Protein AF-A0A4Q2XBU5-F1 (afdb_monomer)

M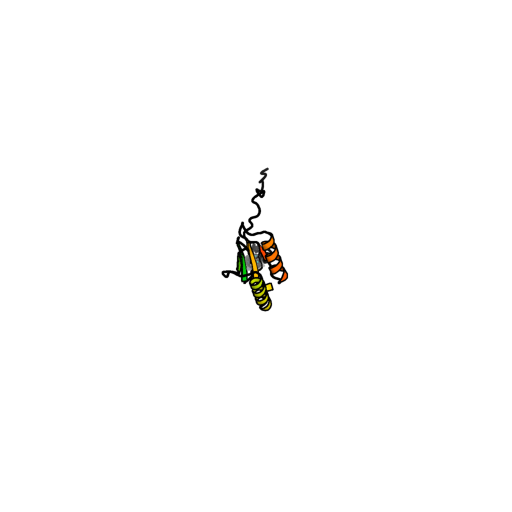ean predicted aligned error: 17.07 Å

Nearest PDB structures (foldseek):
  8p9r-assembly1_A  TM=8.479E-01  e=1.235E-03  Escherichia coli
  5udr-assembly1_A  TM=7.539E-01  e=2.065E+00  Lactiplantibacillus plantarum
  6utq-assembly1_A  TM=7.259E-01  e=2.065E+00  Lactiplantibacillus plantarum
  5unm-assembly1_E  TM=7.158E-01  e=2.065E+00  Lactiplantibacillus plantarum
  5unm-assembly1_F  TM=6.837E-01  e=2.355E+00  Lactiplantibacillus plantarum

Radius of gyration: 40.13 Å; Cα contacts (8 Å, |Δi|>4): 130; chains: 1; bounding box: 89×47×111 Å

Structure (mmCIF, N/CA/C/O backbone):
data_AF-A0A4Q2XBU5-F1
#
_entry.id   AF-A0A4Q2XBU5-F1
#
loop_
_atom_site.group_PDB
_atom_site.id
_atom_site.type_symbol
_atom_site.label_atom_id
_atom_site.label_alt_id
_atom_site.label_comp_id
_atom_site.label_asym_id
_atom_site.label_entity_id
_atom_site.label_seq_id
_atom_site.pdbx_PDB_ins_code
_atom_site.Cartn_x
_atom_site.Cartn_y
_atom_site.Cartn_z
_atom_site.occupancy
_atom_site.B_iso_or_equiv
_atom_site.auth_seq_id
_atom_site.auth_comp_id
_atom_site.auth_asym_id
_atom_site.auth_atom_id
_atom_site.pdbx_PDB_model_num
ATOM 1 N N . MET A 1 1 ? 68.012 8.524 -85.437 1.00 44.22 1 MET A N 1
ATOM 2 C CA . MET A 1 1 ? 67.343 7.270 -85.019 1.00 44.22 1 MET A CA 1
ATOM 3 C C . MET A 1 1 ? 66.000 7.627 -84.402 1.00 44.22 1 MET A C 1
ATOM 5 O O . MET A 1 1 ? 65.968 8.507 -83.553 1.00 44.22 1 MET A O 1
ATOM 9 N N . LYS A 1 2 ? 64.902 7.027 -84.877 1.00 51.28 2 LYS A N 1
ATOM 10 C CA . LYS A 1 2 ? 63.532 7.315 -84.423 1.00 51.28 2 LYS A CA 1
ATOM 11 C C . LYS A 1 2 ? 63.132 6.255 -83.398 1.00 51.28 2 LYS A C 1
ATOM 13 O O . LYS A 1 2 ? 63.115 5.077 -83.743 1.00 51.28 2 LYS A O 1
ATOM 18 N N . LEU A 1 3 ? 62.850 6.660 -82.159 1.00 75.88 3 LEU A N 1
ATOM 19 C CA . LEU A 1 3 ? 62.278 5.749 -81.170 1.00 75.88 3 LEU A CA 1
ATOM 20 C C . LEU A 1 3 ? 60.825 5.459 -81.551 1.00 75.88 3 LEU A C 1
ATOM 22 O O . LEU A 1 3 ? 60.044 6.377 -81.796 1.00 75.88 3 LEU A O 1
ATOM 26 N N . VAL A 1 4 ? 60.491 4.175 -81.628 1.00 74.62 4 VAL A N 1
ATOM 27 C CA . VAL A 1 4 ? 59.132 3.681 -81.848 1.00 74.62 4 VAL A CA 1
ATOM 28 C C . VAL A 1 4 ? 58.700 2.902 -80.620 1.00 74.62 4 VAL A C 1
ATOM 30 O O . VAL A 1 4 ? 59.409 2.024 -80.134 1.00 74.62 4 VAL A O 1
ATOM 33 N N . MET A 1 5 ? 57.542 3.290 -80.107 1.00 72.50 5 MET A N 1
ATOM 34 C CA . MET A 1 5 ? 56.931 2.742 -78.911 1.00 72.50 5 MET A CA 1
ATOM 35 C C . MET A 1 5 ? 56.294 1.387 -79.243 1.00 72.50 5 MET A C 1
ATOM 37 O O . MET A 1 5 ? 55.480 1.293 -80.157 1.00 72.50 5 MET A O 1
ATOM 41 N N . THR A 1 6 ? 56.703 0.330 -78.538 1.00 72.50 6 THR A N 1
ATOM 42 C CA . THR A 1 6 ? 56.310 -1.068 -78.813 1.00 72.50 6 THR A CA 1
ATOM 43 C C . THR A 1 6 ? 55.206 -1.594 -77.894 1.00 72.50 6 THR A C 1
ATOM 45 O O . THR A 1 6 ? 54.759 -2.727 -78.065 1.00 72.50 6 THR A O 1
ATOM 48 N N . LEU A 1 7 ? 54.753 -0.796 -76.922 1.00 71.94 7 LEU A N 1
ATOM 49 C CA . LEU A 1 7 ? 53.710 -1.198 -75.984 1.00 71.94 7 LEU A CA 1
ATOM 50 C C . LEU A 1 7 ? 52.328 -0.830 -76.553 1.00 71.94 7 LEU A C 1
ATOM 52 O O . LEU A 1 7 ? 52.117 0.336 -76.889 1.00 71.94 7 LEU A O 1
ATOM 56 N N . PRO A 1 8 ? 51.380 -1.779 -76.669 1.00 67.50 8 PRO A N 1
ATOM 57 C CA . PRO A 1 8 ? 50.027 -1.467 -77.103 1.00 67.50 8 PRO A CA 1
ATOM 58 C C . PRO A 1 8 ? 49.330 -0.683 -75.990 1.00 67.50 8 PRO A C 1
ATOM 60 O O . PRO A 1 8 ? 48.840 -1.261 -75.018 1.00 67.50 8 PRO A O 1
ATOM 63 N N . GLU A 1 9 ? 49.309 0.642 -76.104 1.00 66.50 9 GLU A N 1
ATOM 64 C CA . GLU A 1 9 ? 48.586 1.486 -75.164 1.00 66.50 9 GLU A CA 1
ATOM 65 C C . GLU A 1 9 ? 47.094 1.148 -75.233 1.00 66.50 9 GLU A C 1
ATOM 67 O O . GLU A 1 9 ? 46.401 1.427 -76.212 1.00 66.50 9 GLU A O 1
ATOM 72 N N . ARG A 1 10 ? 46.582 0.529 -74.170 1.00 67.56 10 ARG A N 1
ATOM 73 C CA . ARG A 1 10 ? 45.147 0.458 -73.890 1.00 67.56 10 ARG A CA 1
ATOM 74 C C . ARG A 1 10 ? 44.850 1.456 -72.769 1.00 67.56 10 ARG A C 1
ATOM 76 O O . ARG A 1 10 ? 44.655 1.028 -71.630 1.00 67.56 10 ARG A O 1
ATOM 83 N N . PRO A 1 11 ? 44.822 2.776 -73.053 1.00 67.69 11 PRO A N 1
ATOM 84 C CA . PRO A 1 11 ? 44.652 3.816 -72.032 1.00 67.69 11 PRO A CA 1
ATOM 85 C C . PRO A 1 11 ? 43.343 3.656 -71.248 1.00 67.69 11 PRO A C 1
ATOM 87 O O . PRO A 1 11 ? 43.247 4.090 -70.105 1.00 67.69 11 PRO A O 1
ATOM 90 N N . GLY A 1 12 ? 42.357 2.946 -71.809 1.00 67.81 12 GLY A N 1
ATOM 91 C CA . GLY A 1 12 ? 41.122 2.594 -71.113 1.00 67.81 12 GLY A CA 1
ATOM 92 C C . GLY A 1 12 ? 41.346 1.868 -69.782 1.00 67.81 12 GLY A C 1
ATOM 93 O O . GLY A 1 12 ? 40.624 2.142 -68.831 1.00 67.81 12 GLY A O 1
ATOM 94 N N . PHE A 1 13 ? 42.371 1.014 -69.658 1.00 70.44 13 PHE A N 1
ATOM 95 C CA . PHE A 1 13 ? 42.622 0.284 -68.406 1.00 70.44 13 PHE A CA 1
ATOM 96 C C . PHE A 1 13 ? 43.151 1.195 -67.286 1.00 70.44 13 PHE A C 1
ATOM 98 O O . PHE A 1 13 ? 42.861 0.961 -66.115 1.00 70.44 13 PHE A O 1
ATOM 105 N N . LEU A 1 14 ? 43.850 2.281 -67.638 1.00 79.06 14 LEU A N 1
ATOM 106 C CA . LEU A 1 14 ? 44.329 3.276 -66.671 1.00 79.06 14 LEU A CA 1
ATOM 107 C C . LEU A 1 14 ? 43.173 4.050 -66.026 1.00 79.06 14 LEU A C 1
ATOM 109 O O . LEU A 1 14 ? 43.283 4.464 -64.876 1.00 79.06 14 LEU A O 1
ATOM 113 N N . HIS A 1 15 ? 42.050 4.200 -66.734 1.00 81.25 15 HIS A N 1
ATOM 114 C CA . HIS A 1 15 ? 40.850 4.860 -66.217 1.00 81.25 15 HIS A CA 1
ATOM 115 C C . HIS A 1 15 ? 39.917 3.920 -65.441 1.00 81.25 15 HIS A C 1
ATOM 117 O O . HIS A 1 15 ? 39.126 4.388 -64.627 1.00 81.25 15 HIS A O 1
ATOM 123 N N . VAL A 1 16 ? 40.027 2.600 -65.626 1.00 86.44 16 VAL A N 1
ATOM 124 C CA . VAL A 1 16 ? 39.226 1.615 -64.874 1.00 86.44 16 VAL A CA 1
ATOM 125 C C . VAL A 1 16 ? 39.634 1.571 -63.402 1.00 86.44 16 VAL A C 1
ATOM 127 O O . VAL A 1 16 ? 38.773 1.485 -62.530 1.00 86.44 16 VAL A O 1
ATOM 130 N N . VAL A 1 17 ? 40.932 1.682 -63.112 1.00 87.75 17 VAL A N 1
ATOM 131 C CA . VAL A 1 17 ? 41.470 1.642 -61.742 1.00 87.75 17 VAL A CA 1
ATOM 132 C C . VAL A 1 17 ? 40.878 2.736 -60.832 1.00 87.75 17 VAL A C 1
ATOM 134 O O . VAL A 1 17 ? 40.344 2.387 -59.778 1.00 87.75 17 VAL A O 1
ATOM 137 N N . PRO A 1 18 ? 40.900 4.037 -61.191 1.00 90.06 18 PRO A N 1
ATOM 138 C CA . PRO A 1 18 ? 40.317 5.077 -60.345 1.00 90.06 18 PRO A CA 1
ATOM 139 C C . PRO A 1 18 ? 38.793 4.960 -60.227 1.00 90.06 18 PRO A C 1
ATOM 141 O O . PRO A 1 18 ? 38.253 5.218 -59.155 1.00 90.06 18 PRO A O 1
ATOM 144 N N . VAL A 1 19 ? 38.096 4.519 -61.281 1.00 92.44 19 VAL A N 1
ATOM 145 C CA . VAL A 1 19 ? 36.645 4.275 -61.224 1.00 92.44 19 VAL A CA 1
ATOM 146 C C . VAL A 1 19 ? 36.331 3.169 -60.218 1.00 92.44 19 VAL A C 1
ATOM 148 O O . VAL A 1 19 ? 35.500 3.358 -59.332 1.00 92.44 19 VAL A O 1
ATOM 151 N N . LEU A 1 20 ? 37.041 2.043 -60.293 1.00 94.06 20 LEU A N 1
ATOM 152 C CA . LEU A 1 20 ? 36.884 0.931 -59.358 1.00 94.06 20 LEU A CA 1
ATOM 153 C C . LEU A 1 20 ? 37.202 1.349 -57.916 1.00 94.06 20 LEU A C 1
ATOM 155 O O . LEU A 1 20 ? 36.499 0.940 -56.995 1.00 94.06 20 LEU A O 1
ATOM 159 N N . ASN A 1 21 ? 38.197 2.216 -57.720 1.00 93.88 21 ASN A N 1
ATOM 160 C CA . ASN A 1 21 ? 38.523 2.767 -56.408 1.00 93.88 21 ASN A CA 1
ATOM 161 C C . ASN A 1 21 ? 37.371 3.601 -55.819 1.00 93.88 21 ASN A C 1
ATOM 163 O O . ASN A 1 21 ? 37.036 3.435 -54.649 1.00 93.88 21 ASN A O 1
ATOM 167 N N . ILE A 1 22 ? 36.717 4.450 -56.621 1.00 96.31 22 ILE A N 1
ATOM 168 C CA . ILE A 1 22 ? 35.549 5.233 -56.178 1.00 96.31 22 ILE A CA 1
ATOM 169 C C . ILE A 1 22 ? 34.405 4.304 -55.755 1.00 96.31 22 ILE A C 1
ATOM 171 O O . ILE A 1 22 ? 33.810 4.507 -54.697 1.00 96.31 22 ILE A O 1
ATOM 175 N N . PHE A 1 23 ? 34.127 3.256 -56.537 1.00 96.50 23 PHE A N 1
ATOM 176 C CA . PHE A 1 23 ? 33.109 2.264 -56.1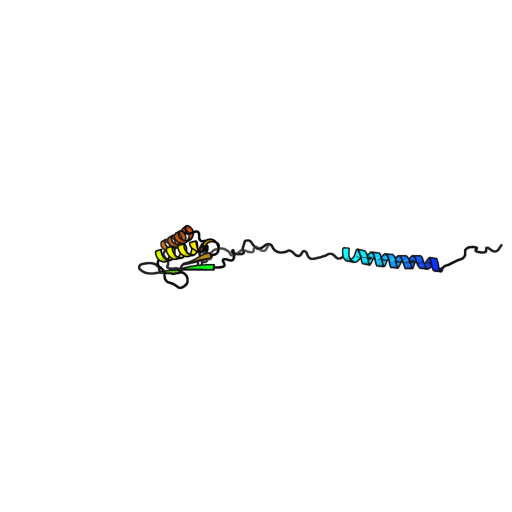79 1.00 96.50 23 PHE A CA 1
ATOM 177 C C . PHE A 1 23 ? 33.454 1.514 -54.886 1.00 96.50 23 PHE A C 1
ATOM 179 O O . PHE A 1 23 ? 32.579 1.327 -54.041 1.00 96.50 23 PHE A O 1
ATOM 186 N N . ALA A 1 24 ? 34.718 1.126 -54.701 1.00 95.75 24 ALA A N 1
ATOM 187 C CA . ALA A 1 24 ? 35.180 0.466 -53.482 1.00 95.75 24 ALA A CA 1
ATOM 188 C C . ALA A 1 24 ? 35.036 1.371 -52.246 1.00 95.75 24 ALA A C 1
ATOM 190 O O . ALA A 1 24 ? 34.534 0.926 -51.215 1.00 95.75 24 ALA A O 1
ATOM 191 N N . LEU A 1 25 ? 35.406 2.651 -52.365 1.00 95.62 25 LEU A N 1
ATOM 192 C CA . LEU A 1 25 ? 35.220 3.660 -51.318 1.00 95.62 25 LEU A CA 1
ATOM 193 C C . LEU A 1 25 ? 33.740 3.840 -50.976 1.00 95.62 25 LEU A C 1
ATOM 195 O O . LEU A 1 25 ? 33.375 3.795 -49.805 1.00 95.62 25 LEU A O 1
ATOM 199 N N . MET A 1 26 ? 32.879 3.992 -51.983 1.00 95.75 26 MET A N 1
ATOM 200 C CA . MET A 1 26 ? 31.439 4.148 -51.774 1.00 95.75 26 MET A CA 1
ATOM 201 C C . MET A 1 26 ? 30.846 2.950 -51.023 1.00 95.75 26 MET A C 1
ATOM 203 O O . MET A 1 26 ? 30.097 3.134 -50.065 1.00 95.75 26 MET A O 1
ATOM 207 N N . GLN A 1 27 ? 31.236 1.730 -51.404 1.00 94.81 27 GLN A N 1
ATOM 208 C CA . GLN A 1 27 ? 30.786 0.514 -50.732 1.00 94.81 27 GLN A CA 1
ATOM 209 C C . GLN A 1 27 ? 31.298 0.436 -49.289 1.00 94.81 27 GLN A C 1
ATOM 211 O O . GLN A 1 27 ? 30.542 0.088 -48.384 1.00 94.81 27 GLN A O 1
ATOM 216 N N . LEU A 1 28 ? 32.561 0.804 -49.055 1.00 93.88 28 LEU A N 1
ATOM 217 C CA . LEU A 1 28 ? 33.140 0.857 -47.715 1.00 93.88 28 LEU A CA 1
ATOM 218 C C . LEU A 1 28 ? 32.359 1.819 -46.811 1.00 93.88 28 LEU A C 1
ATOM 220 O O . LEU A 1 28 ? 32.000 1.447 -45.697 1.00 93.88 28 LEU A O 1
ATOM 224 N N . PHE A 1 29 ? 32.047 3.023 -47.298 1.00 90.94 29 PHE A N 1
ATOM 225 C CA . PHE A 1 29 ? 31.258 3.997 -46.543 1.00 90.94 29 PHE A CA 1
ATOM 226 C C . PHE A 1 29 ? 29.823 3.532 -46.296 1.00 90.94 29 PHE A C 1
ATOM 228 O O . PHE A 1 29 ? 29.290 3.789 -45.221 1.00 90.94 29 PHE A O 1
ATOM 235 N N . PHE A 1 30 ? 29.201 2.823 -47.238 1.00 90.19 30 PHE A N 1
ATOM 236 C CA . PHE A 1 30 ? 27.856 2.285 -47.038 1.00 90.19 30 PHE A CA 1
ATOM 237 C C . PHE A 1 30 ? 27.825 1.174 -45.977 1.00 90.19 30 PHE A C 1
ATOM 239 O O . PHE A 1 30 ? 26.884 1.092 -45.193 1.00 90.19 30 PHE A O 1
ATOM 246 N N . LEU A 1 31 ? 28.876 0.351 -45.916 1.00 91.81 31 LEU A N 1
ATOM 247 C CA . LEU A 1 31 ? 29.010 -0.723 -44.931 1.00 91.81 31 LEU A CA 1
ATOM 248 C C . LEU A 1 31 ? 29.376 -0.205 -43.532 1.00 91.81 31 LEU A C 1
ATOM 250 O O . LEU A 1 31 ? 28.820 -0.676 -42.543 1.00 91.81 31 LEU A O 1
ATOM 254 N N . LEU A 1 32 ? 30.295 0.761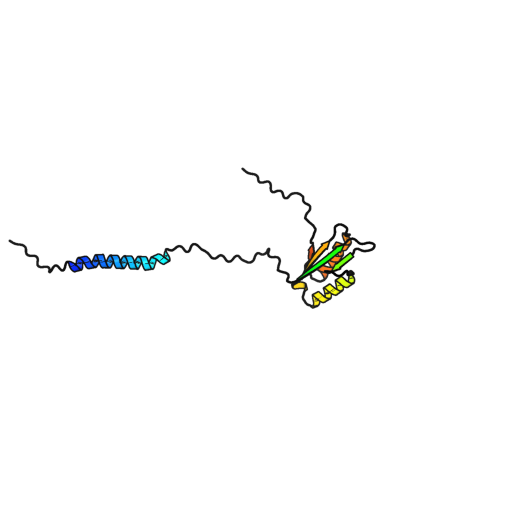 -43.431 1.00 88.44 32 LEU A N 1
ATOM 255 C CA . LEU A 1 32 ? 30.751 1.309 -42.144 1.00 88.44 32 LEU A CA 1
ATOM 256 C C . LEU A 1 32 ? 29.871 2.444 -41.614 1.00 88.44 32 LEU A C 1
ATOM 258 O O . LEU A 1 32 ? 29.811 2.644 -40.403 1.00 88.44 32 LEU A O 1
ATOM 262 N N . GLY A 1 33 ? 29.185 3.177 -42.491 1.00 83.31 33 GLY A N 1
ATOM 263 C CA . GLY A 1 33 ? 28.368 4.339 -42.139 1.00 83.31 33 GLY A CA 1
ATOM 264 C C . GLY A 1 33 ? 27.361 4.055 -41.021 1.00 83.31 33 GLY A C 1
ATOM 265 O O . GLY A 1 33 ? 27.403 4.751 -40.008 1.00 83.31 33 GLY A O 1
ATOM 266 N N . PRO A 1 34 ? 26.523 3.005 -41.128 1.00 81.75 34 PRO A N 1
ATOM 267 C CA . PRO A 1 34 ? 25.568 2.640 -40.082 1.00 81.75 34 PRO A CA 1
ATOM 268 C C . PRO A 1 34 ? 26.222 2.316 -38.733 1.00 81.75 34 PRO A C 1
ATOM 270 O O . PRO A 1 34 ? 25.659 2.647 -37.697 1.00 81.75 34 PRO A O 1
ATOM 273 N N . SER A 1 35 ? 27.426 1.731 -38.725 1.00 76.44 35 SER A N 1
ATOM 274 C CA . SER A 1 35 ? 28.171 1.440 -37.489 1.00 76.44 35 SER A CA 1
ATOM 275 C C . SER A 1 35 ? 28.707 2.698 -36.803 1.00 76.44 35 SER A C 1
ATOM 277 O O . SER A 1 35 ? 28.999 2.658 -35.609 1.00 76.44 35 SER A O 1
ATOM 279 N N . MET A 1 36 ? 28.884 3.793 -37.544 1.00 75.06 36 MET A N 1
ATOM 280 C CA . MET A 1 36 ? 29.317 5.083 -37.004 1.00 75.06 36 MET A CA 1
ATOM 281 C C . MET A 1 36 ? 28.138 5.980 -36.611 1.00 75.06 36 MET A C 1
ATOM 283 O O . MET A 1 36 ? 28.350 7.051 -36.040 1.00 75.06 36 MET A O 1
ATOM 287 N N . VAL A 1 37 ? 26.897 5.559 -36.884 1.00 77.25 37 VAL A N 1
ATOM 288 C CA . VAL A 1 37 ? 25.710 6.235 -36.361 1.00 77.25 37 VAL A CA 1
ATOM 289 C C . VAL A 1 37 ? 25.627 5.926 -34.874 1.00 77.25 37 VAL A C 1
ATOM 291 O O . VAL A 1 37 ? 25.224 4.847 -34.449 1.00 77.25 37 VAL A O 1
ATOM 294 N N . MET A 1 38 ? 26.046 6.900 -34.074 1.00 66.94 38 MET A N 1
ATOM 295 C CA . MET A 1 38 ? 25.949 6.850 -32.626 1.00 66.94 38 MET A CA 1
ATOM 296 C C . MET A 1 38 ? 24.475 6.660 -32.246 1.00 66.94 38 MET A C 1
ATOM 298 O O . MET A 1 38 ? 23.661 7.569 -32.420 1.00 66.94 38 MET A O 1
ATOM 302 N N . HIS A 1 39 ? 24.114 5.475 -31.748 1.00 66.81 39 HIS A N 1
ATOM 303 C CA . HIS A 1 39 ? 22.804 5.221 -31.154 1.00 66.81 39 HIS A CA 1
ATOM 304 C C . HIS A 1 39 ? 22.698 6.016 -29.844 1.00 66.81 39 HIS A C 1
ATOM 306 O O . HIS A 1 39 ? 22.929 5.500 -28.753 1.00 66.81 39 HIS A O 1
ATOM 312 N N . SER A 1 40 ? 22.411 7.314 -29.955 1.00 67.50 40 SER A N 1
ATOM 313 C CA . SER A 1 40 ? 22.157 8.187 -28.811 1.00 67.50 40 SER A CA 1
ATOM 314 C C . SER A 1 40 ? 20.757 7.899 -28.285 1.00 67.50 40 SER A C 1
ATOM 316 O O . SER A 1 40 ? 19.776 8.527 -28.676 1.00 67.50 40 SER A O 1
ATOM 318 N N . GLY A 1 41 ? 20.660 6.873 -27.449 1.00 67.81 41 GLY A N 1
ATOM 319 C CA . GLY A 1 41 ? 19.413 6.489 -26.813 1.00 67.81 41 GLY A CA 1
ATOM 320 C C . GLY A 1 41 ? 19.560 5.153 -26.117 1.00 67.81 41 GLY A C 1
ATOM 321 O O . GLY A 1 41 ? 19.336 4.108 -26.717 1.00 67.81 41 GLY A O 1
ATOM 322 N N . VAL A 1 42 ? 19.921 5.181 -24.837 1.00 70.44 42 VAL A N 1
ATOM 323 C CA . VAL A 1 42 ? 19.673 4.030 -23.970 1.00 70.44 42 VAL A CA 1
ATOM 324 C C . VAL A 1 42 ? 18.196 4.108 -23.604 1.00 70.44 42 VAL A C 1
ATOM 326 O O . VAL A 1 42 ? 17.776 5.063 -22.951 1.00 70.44 42 VAL A O 1
ATOM 329 N N . SER A 1 43 ? 17.394 3.137 -24.044 1.00 66.62 43 SER A N 1
ATOM 330 C CA . SER A 1 43 ? 16.053 2.946 -23.496 1.00 66.62 43 SER A CA 1
ATOM 331 C C . SER A 1 43 ? 16.218 2.475 -22.054 1.00 66.62 43 SER A C 1
ATOM 333 O O . SER A 1 43 ? 16.424 1.289 -21.794 1.00 66.62 43 SER A O 1
ATOM 335 N N . VAL A 1 44 ? 16.229 3.420 -21.119 1.00 64.81 44 VAL A N 1
ATOM 336 C CA . VAL A 1 44 ? 16.273 3.102 -19.696 1.00 64.81 44 VAL A CA 1
ATOM 337 C C . VAL A 1 44 ? 14.845 2.811 -19.268 1.00 64.81 44 VAL A C 1
ATOM 339 O O . VAL A 1 44 ? 14.017 3.717 -19.214 1.00 64.81 44 VAL A O 1
ATOM 342 N N . ASP A 1 45 ? 14.555 1.546 -18.991 1.00 68.12 45 ASP A N 1
ATOM 343 C CA . ASP A 1 45 ? 13.321 1.183 -18.309 1.00 68.12 45 ASP A CA 1
ATOM 344 C C . ASP A 1 45 ? 13.518 1.522 -16.829 1.00 68.12 45 ASP A C 1
ATOM 346 O O . ASP A 1 45 ? 14.428 0.996 -16.175 1.00 68.12 45 ASP A O 1
ATOM 350 N N . LEU A 1 46 ? 12.765 2.499 -16.318 1.00 71.94 46 LEU A N 1
ATOM 351 C CA . LEU A 1 46 ? 12.918 2.898 -14.925 1.00 71.94 46 LEU A CA 1
ATOM 352 C C . LEU A 1 46 ? 12.428 1.741 -14.049 1.00 71.94 46 LEU A C 1
ATOM 354 O O . LEU A 1 46 ? 11.287 1.302 -14.207 1.00 71.94 46 LEU A O 1
ATOM 358 N N . PRO A 1 47 ? 13.241 1.267 -13.090 1.00 72.06 47 PRO A N 1
ATOM 359 C CA . PRO A 1 47 ? 12.780 0.253 -12.163 1.00 72.06 47 PRO A CA 1
ATOM 360 C C . PRO A 1 47 ? 11.564 0.789 -11.391 1.00 72.06 47 PRO A C 1
ATOM 362 O O . PRO A 1 47 ? 11.520 1.982 -11.062 1.00 72.06 47 PRO A O 1
ATOM 365 N N . PRO A 1 48 ? 10.580 -0.068 -11.072 1.00 62.47 48 PRO A N 1
ATOM 366 C CA . PRO A 1 48 ? 9.419 0.346 -10.302 1.00 62.47 48 PRO A CA 1
ATOM 367 C C . PRO A 1 48 ? 9.878 0.964 -8.977 1.00 62.47 48 PRO A C 1
ATOM 369 O O . PRO A 1 48 ? 10.661 0.381 -8.222 1.00 62.47 48 PRO A O 1
ATOM 372 N N . SER A 1 49 ? 9.431 2.194 -8.726 1.00 69.19 49 SER A N 1
ATOM 373 C CA . SER A 1 49 ? 9.811 2.953 -7.536 1.00 69.19 49 SER A CA 1
ATOM 374 C C . SER A 1 49 ? 9.376 2.221 -6.267 1.00 69.19 49 SER A C 1
ATOM 376 O O . SER A 1 49 ? 8.215 1.842 -6.136 1.00 69.19 49 SER A O 1
ATOM 378 N N . ARG A 1 50 ? 10.279 2.116 -5.283 1.00 57.78 50 ARG A N 1
ATOM 379 C CA . ARG A 1 50 ? 9.970 1.616 -3.927 1.00 57.78 50 ARG A CA 1
ATOM 380 C C . ARG A 1 50 ? 9.006 2.530 -3.152 1.00 57.78 50 ARG A C 1
ATOM 382 O O . ARG A 1 50 ? 8.547 2.154 -2.082 1.00 57.78 50 ARG A O 1
ATOM 389 N N . PHE A 1 51 ? 8.731 3.726 -3.683 1.00 54.84 51 PHE A N 1
ATOM 390 C CA . PHE A 1 51 ? 7.733 4.670 -3.175 1.00 54.84 51 PHE A CA 1
ATOM 391 C C . PHE A 1 51 ? 6.395 4.589 -3.908 1.00 54.84 51 PHE A C 1
ATOM 393 O O . PHE A 1 51 ? 5.486 5.355 -3.587 1.00 54.84 51 PHE A O 1
ATOM 400 N N . GLN A 1 52 ? 6.227 3.674 -4.869 1.00 53.00 52 GLN A N 1
ATOM 401 C CA . GLN A 1 52 ? 4.868 3.242 -5.153 1.00 53.00 52 GLN A CA 1
ATOM 402 C C . GLN A 1 52 ? 4.397 2.534 -3.889 1.00 53.00 52 GLN A C 1
ATOM 404 O O . GLN A 1 52 ? 4.876 1.445 -3.582 1.00 53.00 52 GLN A O 1
ATOM 409 N N . MET A 1 53 ? 3.514 3.193 -3.124 1.00 54.00 53 MET A N 1
ATOM 410 C CA . MET A 1 53 ? 2.646 2.487 -2.189 1.00 54.00 53 MET A CA 1
ATOM 411 C C . MET A 1 53 ? 2.187 1.243 -2.930 1.00 54.00 53 MET A C 1
ATOM 413 O O . MET A 1 53 ? 1.621 1.365 -4.022 1.00 54.00 53 MET A O 1
ATOM 417 N N . GLU A 1 54 ? 2.526 0.078 -2.381 1.00 55.47 54 GLU A N 1
ATOM 418 C CA . GLU A 1 54 ? 1.992 -1.198 -2.827 1.00 55.47 54 GLU A CA 1
ATOM 419 C C . GLU A 1 54 ? 0.511 -0.948 -3.074 1.00 55.47 54 GLU A C 1
ATOM 421 O O . GLU A 1 54 ? -0.170 -0.416 -2.195 1.00 55.47 54 GLU A O 1
ATOM 426 N N . ARG A 1 55 ? 0.078 -1.079 -4.334 1.00 54.22 55 ARG A N 1
ATOM 427 C CA . ARG A 1 55 ? -1.248 -0.627 -4.746 1.00 54.22 55 ARG A CA 1
ATOM 428 C C . ARG A 1 55 ? -2.224 -1.586 -4.085 1.00 54.22 55 ARG A C 1
ATOM 430 O O . ARG A 1 55 ? -2.557 -2.616 -4.655 1.00 54.22 55 ARG A O 1
ATOM 437 N N . TYR A 1 56 ? -2.588 -1.285 -2.844 1.00 60.41 56 TYR A N 1
ATOM 438 C CA . TYR A 1 56 ? -3.586 -2.023 -2.108 1.00 60.41 56 TYR A CA 1
ATOM 439 C C . TYR A 1 56 ? -4.854 -1.909 -2.944 1.00 60.41 56 TYR A C 1
ATOM 441 O O . TYR A 1 56 ? -5.391 -0.814 -3.121 1.00 60.41 56 TYR A O 1
ATOM 449 N N . ASP A 1 57 ? -5.284 -3.034 -3.515 1.00 63.12 57 ASP A N 1
ATOM 450 C CA . ASP A 1 57 ? -6.505 -3.119 -4.325 1.00 63.12 57 ASP A CA 1
ATOM 451 C C . ASP A 1 57 ? -7.725 -2.657 -3.512 1.00 63.12 57 ASP A C 1
ATOM 453 O O . ASP A 1 57 ? -8.748 -2.264 -4.069 1.00 63.12 57 ASP A O 1
ATOM 457 N N . GLN A 1 58 ? -7.623 -2.729 -2.181 1.00 72.94 58 GLN A N 1
ATOM 458 C CA . GLN A 1 58 ? -8.704 -2.466 -1.248 1.00 72.94 58 GLN A CA 1
ATOM 459 C C . GLN A 1 58 ? -8.223 -1.548 -0.119 1.00 72.94 58 GLN A C 1
ATOM 461 O O . GLN A 1 58 ? -7.294 -1.870 0.621 1.00 72.94 58 GLN A O 1
ATOM 466 N N . SER A 1 59 ? -8.870 -0.394 0.038 1.00 83.88 59 SER A N 1
ATOM 467 C CA . SER A 1 59 ? -8.692 0.468 1.206 1.00 83.88 59 SER A CA 1
ATOM 468 C C . SER A 1 59 ? -9.865 0.279 2.163 1.00 83.88 59 SER A C 1
ATOM 470 O O . SER A 1 59 ? -11.031 0.367 1.777 1.00 83.88 59 SER A O 1
ATOM 472 N N . LEU A 1 60 ? -9.559 -0.004 3.426 1.00 89.56 60 LEU A N 1
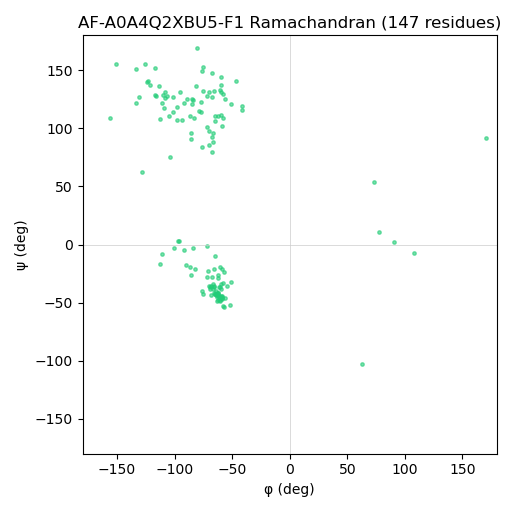ATOM 473 C CA . LEU A 1 60 ? -10.554 -0.143 4.485 1.00 89.56 60 LEU A CA 1
ATOM 474 C C . LEU A 1 60 ? -10.499 1.111 5.348 1.00 89.56 60 LEU A C 1
ATOM 476 O O . LEU A 1 60 ? -9.510 1.348 6.034 1.00 89.56 60 LEU A O 1
ATOM 480 N N . VAL A 1 61 ? -11.531 1.944 5.296 1.00 91.50 61 VAL A N 1
ATOM 481 C CA . VAL A 1 61 ? -11.544 3.205 6.045 1.00 91.50 61 VAL A CA 1
ATOM 482 C C . VAL A 1 61 ? -12.183 2.979 7.409 1.00 91.50 61 VAL A C 1
ATOM 484 O O . VAL A 1 61 ? -13.338 2.567 7.490 1.00 91.50 61 VAL A O 1
ATOM 487 N N . VAL A 1 62 ? -11.438 3.269 8.472 1.00 92.38 62 VAL A N 1
ATOM 488 C CA . VAL A 1 62 ? -11.949 3.326 9.844 1.00 92.38 62 VAL A CA 1
ATOM 489 C C . VAL A 1 62 ? -11.963 4.789 10.257 1.00 92.38 62 VAL A C 1
ATOM 491 O O . VAL A 1 62 ? -10.908 5.417 10.315 1.00 92.38 62 VAL A O 1
ATOM 494 N N . THR A 1 63 ? -13.139 5.333 10.548 1.00 91.94 63 THR A N 1
ATOM 495 C CA . THR A 1 63 ? -13.286 6.725 10.982 1.00 91.94 63 THR A CA 1
ATOM 496 C C . THR A 1 63 ? -13.646 6.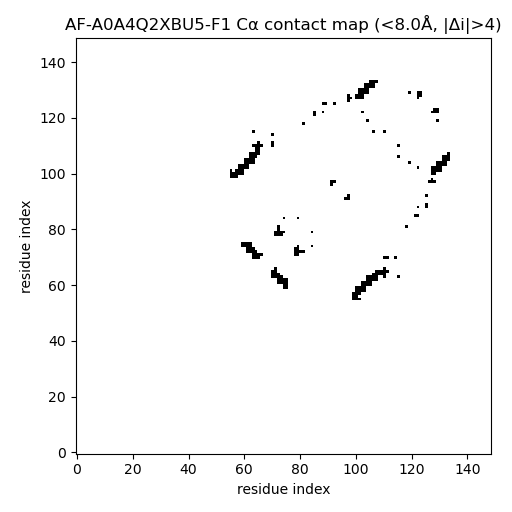773 12.459 1.00 91.94 63 THR A C 1
ATOM 498 O O . THR A 1 63 ? -14.624 6.161 12.892 1.00 91.94 63 THR A O 1
ATOM 501 N N . LEU A 1 64 ? -12.866 7.526 13.228 1.00 91.00 64 LEU A N 1
ATOM 502 C CA . LEU A 1 64 ? -13.105 7.808 14.634 1.00 91.00 64 LEU A CA 1
ATOM 503 C C . LEU A 1 64 ? -13.579 9.249 14.785 1.00 91.00 64 LEU A C 1
ATOM 505 O O . LEU A 1 64 ? -12.935 10.176 14.292 1.00 91.00 64 LEU A O 1
ATOM 509 N N . GLY A 1 65 ? -14.707 9.424 15.467 1.00 86.81 65 GLY A N 1
ATOM 510 C CA . GLY A 1 65 ? -15.275 10.731 15.764 1.00 86.81 65 GLY A CA 1
ATOM 511 C C . GLY A 1 65 ? -15.538 10.926 17.257 1.00 86.81 65 GLY A C 1
ATOM 512 O O . GLY A 1 65 ? -15.782 9.951 17.980 1.00 86.81 65 GLY A O 1
ATOM 513 N N . PRO A 1 66 ? -15.566 12.183 17.732 1.00 84.06 66 PRO A N 1
ATOM 514 C CA . PRO A 1 66 ? -15.979 12.490 19.093 1.00 84.06 66 PRO A CA 1
ATOM 515 C C . PRO A 1 66 ? -17.421 12.021 19.320 1.00 84.06 66 PRO A C 1
ATOM 517 O O . PRO A 1 66 ? -18.291 12.217 18.472 1.00 84.06 66 PRO A O 1
ATOM 520 N N . GLY A 1 67 ? -17.684 11.413 20.470 1.00 77.25 67 GLY A N 1
ATOM 521 C CA . GLY A 1 67 ? -19.004 10.959 20.900 1.00 77.25 67 GLY A CA 1
ATOM 522 C C . GLY A 1 67 ? -19.086 10.979 22.424 1.00 77.25 67 GLY A C 1
ATOM 523 O O . GLY A 1 67 ? -18.059 10.958 23.098 1.00 77.25 67 GLY A O 1
ATOM 524 N N . SER A 1 68 ? -20.300 11.093 22.959 1.00 71.19 68 SER A N 1
ATOM 525 C CA . SER A 1 68 ? -20.576 11.022 24.396 1.00 71.19 68 SER A CA 1
ATOM 526 C C . SER A 1 68 ? -21.729 10.040 24.597 1.00 71.19 68 SER A C 1
ATOM 528 O O . SER A 1 68 ? -22.751 10.209 23.923 1.00 71.19 68 SER A O 1
ATOM 530 N N . PRO A 1 69 ? -21.601 9.012 25.457 1.00 72.38 69 PRO A N 1
ATOM 531 C CA . PRO A 1 69 ? -20.506 8.751 26.407 1.00 72.38 69 PRO A CA 1
ATOM 532 C C . PRO A 1 69 ? -19.262 8.066 25.807 1.00 72.38 69 PRO A C 1
ATOM 534 O O . PRO A 1 69 ? -18.180 8.182 26.374 1.00 72.38 69 PRO A O 1
ATOM 537 N N . GLU A 1 70 ? -19.397 7.394 24.662 1.00 76.06 70 GLU A N 1
ATOM 538 C CA . GLU A 1 70 ? -18.308 6.697 23.963 1.00 76.06 70 GLU A CA 1
ATOM 539 C C . GLU A 1 70 ? -18.049 7.324 22.579 1.00 76.06 70 GLU A C 1
ATOM 541 O O . GLU A 1 70 ? -18.969 7.898 21.979 1.00 76.06 70 GLU A O 1
ATOM 546 N N . PRO A 1 71 ? -16.815 7.249 22.046 1.00 82.00 71 PRO A N 1
ATOM 547 C CA . PRO A 1 71 ? -16.507 7.772 20.722 1.00 82.00 71 PRO A CA 1
ATOM 548 C C . PRO A 1 71 ? -17.206 6.967 19.631 1.00 82.00 71 PRO A C 1
ATOM 550 O O . PRO A 1 71 ? -17.388 5.756 19.732 1.00 82.00 71 PRO A O 1
ATOM 553 N N . ARG A 1 72 ? -17.564 7.648 18.543 1.00 89.19 72 ARG A N 1
ATOM 554 C CA . ARG A 1 72 ? -18.238 7.015 17.409 1.00 89.19 72 ARG A CA 1
ATOM 555 C C . ARG A 1 72 ? -17.208 6.381 16.487 1.00 89.19 72 ARG A C 1
ATOM 557 O O . ARG A 1 72 ? -16.327 7.078 15.984 1.00 89.19 72 ARG A O 1
ATOM 564 N N . ILE A 1 73 ? -17.361 5.088 16.226 1.00 91.75 73 ILE A N 1
ATOM 565 C CA . ILE A 1 73 ? -16.521 4.328 15.300 1.00 91.75 73 ILE A CA 1
ATOM 566 C C . ILE A 1 73 ? -17.353 4.024 14.056 1.00 91.75 73 ILE A C 1
ATOM 568 O O . ILE A 1 73 ? -18.492 3.569 14.154 1.00 91.75 73 ILE A O 1
ATOM 572 N N . HIS A 1 74 ? -16.790 4.287 12.882 1.00 91.94 74 HIS A N 1
ATOM 573 C CA . HIS A 1 74 ? -17.391 3.911 11.609 1.00 91.94 74 HIS A CA 1
ATOM 574 C C . HIS A 1 74 ? -16.417 3.059 10.807 1.00 91.94 74 HIS A C 1
ATOM 576 O O . HIS A 1 74 ? -15.220 3.348 10.758 1.00 91.94 74 HIS A O 1
ATOM 582 N N . PHE A 1 75 ? -16.945 2.035 10.146 1.00 92.62 75 PHE A N 1
ATOM 583 C CA . PHE A 1 75 ? -16.216 1.236 9.172 1.00 92.62 75 PHE A CA 1
ATOM 584 C C . PHE A 1 75 ? -16.818 1.479 7.789 1.00 92.62 75 PHE A C 1
ATOM 586 O O . PHE A 1 75 ? -17.947 1.076 7.500 1.00 92.62 75 PHE A O 1
ATOM 593 N N . GLY A 1 76 ? -16.091 2.200 6.939 1.00 88.94 76 GLY A N 1
ATOM 594 C CA . GLY A 1 76 ? -16.614 2.712 5.677 1.00 88.94 76 GLY A CA 1
ATOM 595 C C . GLY A 1 76 ? -17.759 3.701 5.907 1.00 88.94 76 GLY A C 1
ATOM 596 O O . GLY A 1 76 ? -17.523 4.858 6.240 1.00 88.94 76 GLY A O 1
ATOM 597 N N . ARG A 1 77 ? -19.001 3.253 5.695 1.00 87.38 77 ARG A N 1
ATOM 598 C CA . ARG A 1 77 ? -20.219 4.065 5.883 1.00 87.38 77 ARG A CA 1
ATOM 599 C C . ARG A 1 77 ? -21.072 3.620 7.068 1.00 87.38 77 ARG A C 1
ATOM 601 O O . ARG A 1 77 ? -22.012 4.326 7.419 1.00 87.38 77 ARG A O 1
ATOM 608 N N . ASP A 1 78 ? -20.742 2.487 7.678 1.00 92.69 78 ASP A N 1
ATOM 609 C CA . ASP A 1 78 ? -21.559 1.908 8.735 1.00 92.69 78 ASP A CA 1
ATOM 610 C C . ASP A 1 78 ? -21.026 2.335 10.105 1.00 92.69 78 ASP A C 1
ATOM 612 O O . ASP A 1 78 ? -19.823 2.186 10.351 1.00 92.69 78 ASP A O 1
ATOM 616 N N . PRO A 1 79 ? -21.883 2.824 11.017 1.00 91.69 79 PRO A N 1
ATOM 617 C CA . PRO A 1 79 ? -21.518 2.917 12.422 1.00 91.69 79 PRO A CA 1
ATOM 618 C C . PRO A 1 79 ? -21.346 1.500 12.974 1.00 91.69 79 PRO A C 1
ATOM 620 O O . PRO A 1 79 ? -22.188 0.633 12.741 1.00 91.69 79 PRO A O 1
ATOM 623 N N . VAL A 1 80 ? -20.247 1.263 13.683 1.00 92.94 80 VAL A N 1
ATOM 624 C CA . VAL A 1 80 ? -19.930 -0.043 14.270 1.00 92.94 80 VAL A CA 1
ATOM 625 C C . VAL A 1 80 ? -19.477 0.127 15.708 1.00 92.94 80 VAL A C 1
ATOM 627 O O . VAL A 1 80 ? -18.884 1.142 16.075 1.00 92.94 80 VAL A O 1
ATOM 630 N N . THR A 1 81 ? -19.722 -0.884 16.529 1.00 91.81 81 THR A N 1
ATOM 631 C CA . THR A 1 81 ? -19.066 -0.987 17.835 1.00 91.81 81 THR A CA 1
ATOM 632 C C . THR A 1 81 ? -17.655 -1.559 17.685 1.00 91.81 81 THR A C 1
ATOM 634 O O . THR A 1 81 ? -17.260 -2.061 16.628 1.00 91.81 81 THR A O 1
ATOM 637 N N . ARG A 1 82 ? -16.860 -1.497 18.755 1.00 89.62 82 ARG A N 1
ATOM 638 C CA . ARG A 1 82 ? -15.510 -2.073 18.771 1.00 89.62 82 ARG A CA 1
ATOM 639 C C . ARG A 1 82 ? -15.517 -3.581 18.488 1.00 89.62 82 ARG A C 1
ATOM 641 O O . ARG A 1 82 ? -14.695 -4.054 17.705 1.00 89.62 82 ARG A O 1
ATOM 648 N N . ASP A 1 83 ? -16.427 -4.318 19.114 1.00 91.31 83 ASP A N 1
ATOM 649 C CA . ASP A 1 83 ? -16.497 -5.778 18.983 1.00 91.31 83 ASP A CA 1
ATOM 650 C C . ASP A 1 83 ? -16.971 -6.190 17.582 1.00 91.31 83 ASP A C 1
ATOM 652 O O . ASP A 1 83 ? -16.466 -7.148 16.988 1.00 91.31 83 ASP A O 1
ATOM 656 N N . GLU A 1 84 ? -17.880 -5.411 16.995 1.00 92.50 84 GLU A N 1
ATOM 657 C CA . GLU A 1 84 ? -18.294 -5.575 15.601 1.00 92.50 84 GLU A CA 1
ATOM 658 C C . GLU A 1 84 ? -17.147 -5.290 14.632 1.00 92.50 84 GLU A C 1
ATOM 660 O O . GLU A 1 84 ? -16.949 -6.050 13.683 1.00 92.50 84 GLU A O 1
ATOM 665 N N . LEU A 1 85 ? -16.356 -4.238 14.875 1.00 91.75 85 LEU A N 1
ATOM 666 C CA . LEU A 1 85 ? -15.167 -3.951 14.075 1.00 91.75 85 LEU A CA 1
ATOM 667 C C . LEU A 1 85 ? -14.171 -5.115 14.144 1.00 91.75 85 LEU A C 1
ATOM 669 O O . LEU A 1 85 ? -13.661 -5.539 13.109 1.00 91.75 85 LEU A O 1
ATOM 673 N N . ALA A 1 86 ? -13.926 -5.662 15.337 1.00 92.50 86 ALA A N 1
ATOM 674 C CA . ALA A 1 86 ? -13.051 -6.818 15.515 1.00 92.50 86 ALA A CA 1
ATOM 675 C C . ALA A 1 86 ? -13.543 -8.032 14.711 1.00 92.50 86 ALA A C 1
ATOM 677 O O . ALA A 1 86 ? -12.759 -8.641 13.985 1.00 92.50 86 ALA A O 1
ATOM 678 N N . THR A 1 87 ? -14.844 -8.322 14.779 1.00 93.81 87 THR A N 1
ATOM 679 C CA . THR A 1 87 ? -15.476 -9.436 14.057 1.00 93.81 87 THR A CA 1
ATOM 680 C C . THR A 1 87 ? -15.386 -9.252 12.540 1.00 93.81 87 THR A C 1
ATOM 682 O O . THR A 1 87 ? -15.033 -10.186 11.822 1.00 93.81 87 THR A O 1
ATOM 685 N N . ARG A 1 88 ? -15.648 -8.040 12.031 1.00 91.12 88 ARG A N 1
ATOM 686 C CA . ARG A 1 88 ? -15.532 -7.731 10.595 1.00 91.12 88 ARG A CA 1
ATOM 687 C C . ARG A 1 88 ? -14.090 -7.857 10.104 1.00 91.12 88 ARG A C 1
ATOM 689 O O . ARG A 1 88 ? -13.857 -8.375 9.016 1.00 91.12 88 ARG A O 1
ATOM 696 N N . LEU A 1 89 ? -13.116 -7.413 10.900 1.00 90.88 89 LEU A N 1
ATOM 697 C CA . LEU A 1 89 ? -11.698 -7.576 10.573 1.00 90.88 89 LEU A CA 1
ATOM 698 C C . LEU A 1 89 ? -11.277 -9.051 10.581 1.00 90.88 89 LEU A C 1
ATOM 700 O O . LEU A 1 89 ? -10.486 -9.443 9.728 1.00 90.88 89 LEU A O 1
ATOM 704 N N . ASP A 1 90 ? -11.814 -9.872 11.488 1.00 91.88 90 ASP A N 1
ATOM 705 C CA . ASP A 1 90 ? -11.569 -11.320 11.498 1.00 91.88 90 ASP A CA 1
ATOM 706 C C . ASP A 1 90 ? -12.137 -12.008 10.248 1.00 91.88 90 ASP A C 1
ATOM 708 O O . ASP A 1 90 ? -11.436 -12.813 9.639 1.00 91.88 90 ASP A O 1
ATOM 712 N N . GLN A 1 91 ? -13.343 -11.643 9.806 1.00 90.19 91 GLN A N 1
ATOM 713 C CA . GLN A 1 91 ? -13.933 -12.163 8.562 1.00 90.19 91 GLN A CA 1
ATOM 714 C C . GLN A 1 91 ? -13.088 -11.787 7.337 1.00 90.19 91 GLN A C 1
ATOM 716 O O . GLN A 1 91 ? -12.705 -12.640 6.543 1.00 90.19 91 GLN A O 1
ATOM 721 N N . LEU A 1 92 ? -12.689 -10.516 7.232 1.00 87.94 92 LEU A N 1
ATOM 722 C CA . LEU A 1 92 ? -11.818 -10.047 6.147 1.00 87.94 92 LEU A CA 1
ATOM 723 C C . LEU A 1 92 ? -10.440 -10.723 6.170 1.00 87.94 92 LEU A C 1
ATOM 725 O O . LEU A 1 92 ? -9.789 -10.883 5.136 1.00 87.94 92 LEU A O 1
ATOM 729 N N . ARG A 1 93 ? -9.973 -11.117 7.355 1.00 86.19 93 ARG A N 1
ATOM 730 C CA . ARG A 1 93 ? -8.737 -11.875 7.520 1.00 86.19 93 ARG A CA 1
ATOM 731 C C . ARG A 1 93 ? -8.871 -13.291 6.957 1.00 86.19 93 ARG A C 1
ATOM 733 O O . ARG A 1 93 ? -7.949 -13.743 6.280 1.00 86.19 93 ARG A O 1
ATOM 740 N N . GLU A 1 94 ? -9.989 -13.966 7.220 1.00 87.19 94 GLU A N 1
ATOM 741 C CA . GLU A 1 94 ? -10.297 -15.299 6.678 1.00 87.19 94 GLU A CA 1
ATOM 742 C C . GLU A 1 94 ? -10.370 -15.286 5.146 1.00 87.19 94 GLU A C 1
ATOM 744 O O . GLU A 1 94 ? -9.824 -16.179 4.500 1.00 87.19 94 GLU A O 1
ATOM 749 N N . ASP A 1 95 ? -10.894 -14.206 4.566 1.00 84.12 95 ASP A N 1
ATOM 750 C CA . ASP A 1 95 ? -10.918 -13.973 3.115 1.00 84.12 95 ASP A CA 1
ATOM 751 C C . ASP A 1 95 ? -9.534 -13.629 2.516 1.00 84.12 95 ASP A C 1
ATOM 753 O O . ASP A 1 95 ? -9.389 -13.416 1.309 1.00 84.12 95 ASP A O 1
ATOM 757 N N . GLY A 1 96 ? -8.485 -13.550 3.344 1.00 79.25 96 GLY A N 1
ATOM 758 C CA . GLY A 1 96 ? -7.117 -13.244 2.922 1.00 79.25 96 GLY A CA 1
ATOM 759 C C . GLY A 1 96 ? -6.858 -11.762 2.623 1.00 79.25 96 GLY A C 1
ATOM 760 O O . GLY A 1 96 ? -5.787 -11.419 2.111 1.00 79.25 96 GLY A O 1
ATOM 761 N N . ALA A 1 97 ? -7.782 -10.861 2.973 1.00 78.50 97 ALA A N 1
ATOM 762 C CA . ALA A 1 97 ? -7.661 -9.430 2.686 1.00 78.50 97 ALA A CA 1
ATOM 763 C C . ALA A 1 97 ? -6.494 -8.764 3.437 1.00 78.50 97 ALA A C 1
ATOM 765 O O . ALA A 1 97 ? -5.979 -7.749 2.988 1.00 78.50 97 ALA A O 1
ATOM 766 N N . GLN A 1 98 ? -6.001 -9.358 4.527 1.00 73.19 98 GLN A N 1
ATOM 767 C CA . GLN A 1 98 ? -4.863 -8.870 5.326 1.00 73.19 98 GLN A CA 1
ATOM 768 C C . GLN A 1 98 ? -3.587 -8.536 4.526 1.00 73.19 98 GLN A C 1
ATOM 770 O O . GLN A 1 98 ? -2.855 -7.622 4.895 1.00 73.19 98 GLN A O 1
ATOM 775 N N . MET A 1 99 ? -3.314 -9.258 3.429 1.00 69.12 99 MET A N 1
ATOM 776 C CA . MET A 1 99 ? -2.146 -9.013 2.567 1.00 69.12 99 MET A CA 1
ATOM 777 C C . MET A 1 99 ? -2.424 -8.015 1.438 1.00 69.12 99 MET A C 1
ATOM 779 O O . MET A 1 99 ? -1.487 -7.502 0.835 1.00 69.12 99 MET A O 1
ATOM 783 N N . ARG A 1 100 ? -3.698 -7.756 1.127 1.00 74.25 100 ARG A N 1
ATOM 784 C CA . ARG A 1 100 ? -4.128 -6.967 -0.040 1.00 74.25 100 ARG A CA 1
ATOM 785 C C . ARG A 1 100 ? -4.785 -5.643 0.336 1.00 74.25 100 ARG A C 1
ATOM 787 O O . ARG A 1 100 ? -4.907 -4.770 -0.522 1.00 74.25 100 ARG A O 1
ATOM 794 N N . ALA A 1 101 ? -5.197 -5.501 1.593 1.00 82.38 101 ALA A N 1
ATOM 795 C CA . ALA A 1 101 ? -5.942 -4.366 2.097 1.00 82.38 101 ALA A CA 1
ATOM 796 C C . ALA A 1 101 ? -5.137 -3.553 3.113 1.00 82.38 101 ALA A C 1
ATOM 798 O O . ALA A 1 101 ? -4.508 -4.091 4.026 1.00 82.38 101 ALA A O 1
ATOM 799 N N . MET A 1 102 ? -5.215 -2.234 2.969 1.00 85.19 102 MET A N 1
ATOM 800 C CA . MET A 1 102 ? -4.629 -1.275 3.898 1.00 85.19 102 MET A CA 1
ATOM 801 C C . MET A 1 102 ? -5.736 -0.557 4.653 1.00 85.19 102 MET A C 1
ATOM 803 O O . MET A 1 102 ? -6.670 -0.020 4.051 1.00 85.19 102 MET A O 1
ATOM 807 N N . VAL A 1 103 ? -5.625 -0.540 5.979 1.00 89.06 103 VAL A N 1
ATOM 808 C CA . VAL A 1 103 ? -6.572 0.160 6.842 1.00 89.06 103 VAL A CA 1
ATOM 809 C C . VAL A 1 103 ? -6.151 1.620 6.957 1.00 89.06 103 VAL A C 1
ATOM 811 O O . VAL A 1 103 ? -5.044 1.936 7.394 1.00 89.06 103 VAL A O 1
ATOM 814 N N . LEU A 1 104 ? -7.037 2.522 6.555 1.00 90.69 104 LEU A N 1
ATOM 815 C CA . LEU A 1 104 ? -6.870 3.961 6.688 1.00 90.69 104 LEU A CA 1
ATOM 816 C C . LEU A 1 104 ? -7.625 4.416 7.933 1.00 90.69 104 LEU A C 1
ATOM 818 O O . LEU A 1 104 ? -8.856 4.443 7.937 1.00 90.69 104 LEU A O 1
ATOM 822 N N . LEU A 1 105 ? -6.886 4.764 8.983 1.00 91.06 105 LEU A N 1
ATOM 823 C CA . LEU A 1 105 ? -7.446 5.303 10.214 1.00 91.06 105 LEU A CA 1
ATOM 824 C C . LEU A 1 105 ? -7.590 6.819 10.083 1.00 91.06 105 LEU A C 1
ATOM 826 O O . LEU A 1 105 ? -6.594 7.541 10.039 1.00 91.06 105 LEU A O 1
ATOM 830 N N . GLN A 1 106 ? -8.829 7.292 10.010 1.00 90.56 106 GLN A N 1
ATOM 831 C CA . GLN A 1 106 ? -9.178 8.707 10.006 1.00 90.56 106 GLN A CA 1
ATOM 832 C C . GLN A 1 106 ? -9.662 9.101 11.395 1.00 90.56 106 GLN A C 1
ATOM 834 O O . GLN A 1 106 ? -10.714 8.647 11.837 1.00 90.56 106 GLN A O 1
ATOM 839 N N . THR A 1 107 ? -8.908 9.953 12.074 1.00 88.25 107 THR A N 1
ATOM 840 C CA . THR A 1 107 ? -9.233 10.392 13.434 1.00 88.25 107 THR A CA 1
ATOM 841 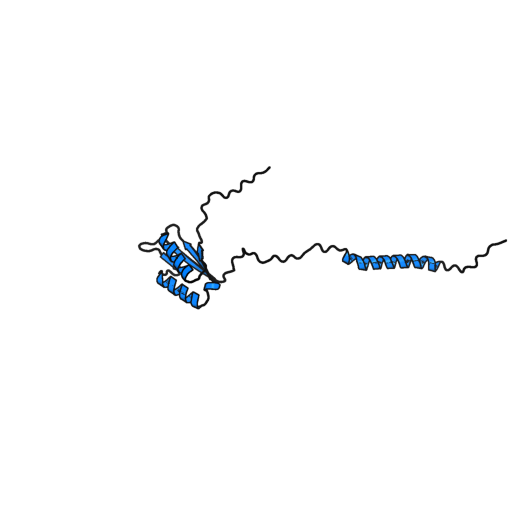C C . THR A 1 107 ? -9.638 11.858 13.405 1.00 88.25 107 THR A C 1
ATOM 843 O O . THR A 1 107 ? -8.861 12.706 12.967 1.00 88.25 107 THR A O 1
ATOM 846 N N . ASP A 1 108 ? -10.844 12.167 13.875 1.00 86.00 108 ASP A N 1
ATOM 847 C CA . ASP A 1 108 ? -11.301 13.547 14.031 1.00 86.00 108 ASP A CA 1
ATOM 848 C C . ASP A 1 108 ? -10.645 14.213 15.256 1.00 86.00 108 ASP A C 1
ATOM 850 O O . ASP A 1 108 ? -10.308 13.542 16.238 1.00 86.00 108 ASP A O 1
ATOM 854 N N . ALA A 1 109 ? -10.498 15.540 15.223 1.00 80.12 109 ALA A N 1
ATOM 855 C CA . ALA A 1 109 ? -9.711 16.333 16.173 1.00 80.12 109 ALA A CA 1
ATOM 856 C C . ALA A 1 109 ? -10.182 16.227 17.639 1.00 80.12 109 ALA A C 1
ATOM 858 O O . ALA A 1 109 ? -9.419 16.530 18.554 1.00 80.12 109 ALA A O 1
ATOM 859 N N . GLY A 1 110 ? -11.425 15.791 17.872 1.00 77.56 110 GLY A N 1
ATOM 860 C CA . GLY A 1 110 ? -12.011 15.603 19.204 1.00 77.56 110 GLY A CA 1
ATOM 861 C C . GLY A 1 110 ? -11.946 14.174 19.754 1.00 77.56 110 GLY A C 1
ATOM 862 O O . GLY A 1 110 ? -12.511 13.911 20.816 1.00 77.56 110 GLY A O 1
ATOM 863 N N . THR A 1 111 ? -11.321 13.233 19.045 1.00 84.50 111 THR A N 1
ATOM 864 C CA . THR A 1 111 ? -11.278 11.826 19.467 1.00 84.50 111 THR A CA 1
ATOM 865 C C . THR A 1 111 ? -10.281 11.626 20.617 1.00 84.50 111 THR A C 1
ATOM 867 O O . THR A 1 111 ? -9.133 12.063 20.512 1.00 84.50 111 THR A O 1
ATOM 870 N N . PRO A 1 112 ? -10.655 10.930 21.710 1.00 84.88 112 PRO A N 1
ATOM 871 C CA . PRO A 1 112 ? -9.716 10.593 22.776 1.00 84.88 112 PRO A CA 1
ATOM 872 C C . PRO A 1 112 ? -8.541 9.741 22.270 1.00 84.88 112 PRO A C 1
ATOM 874 O O . PRO A 1 112 ? -8.741 8.696 21.650 1.00 84.88 112 PRO A O 1
ATOM 877 N N . VAL A 1 113 ? -7.309 10.127 22.621 1.00 84.19 113 VAL A N 1
ATOM 878 C CA . VAL A 1 113 ? -6.072 9.423 22.210 1.00 84.19 113 VAL A CA 1
ATOM 879 C C . VAL A 1 113 ? -6.053 7.956 22.657 1.00 84.19 113 VAL A C 1
ATOM 881 O O . VAL A 1 113 ? -5.531 7.094 21.954 1.00 84.19 113 VAL A O 1
ATOM 884 N N . GLY A 1 114 ? -6.646 7.644 23.815 1.00 86.25 114 GLY A N 1
ATOM 885 C CA . GLY A 1 114 ? -6.739 6.264 24.302 1.00 86.25 114 GLY A CA 1
ATOM 886 C C . GLY A 1 114 ? -7.493 5.346 23.337 1.00 86.25 114 GLY A C 1
ATOM 887 O O . GLY A 1 114 ? -7.062 4.220 23.106 1.00 86.25 114 GLY A O 1
ATOM 888 N N . MET A 1 115 ? -8.553 5.864 22.717 1.00 87.00 115 MET A N 1
ATOM 889 C CA . MET A 1 115 ? -9.389 5.120 21.775 1.00 87.00 115 MET A CA 1
ATOM 890 C C . MET A 1 115 ? -8.704 4.962 20.420 1.00 87.00 115 MET A C 1
ATOM 892 O O . MET A 1 115 ? -8.729 3.879 19.845 1.00 87.00 115 MET A O 1
ATOM 896 N N . GLU A 1 116 ? -8.014 5.999 19.937 1.00 88.38 116 GLU A N 1
ATOM 897 C CA . GLU A 1 116 ? -7.170 5.901 18.737 1.00 88.38 116 GLU A CA 1
ATOM 898 C C . GLU A 1 116 ? -6.114 4.794 18.888 1.00 88.38 116 GLU A C 1
ATOM 900 O O . GLU A 1 116 ? -5.947 3.959 17.993 1.00 88.38 116 GLU A O 1
ATOM 905 N N . ARG A 1 117 ? -5.432 4.747 20.042 1.00 89.94 117 ARG A N 1
ATOM 906 C CA . ARG A 1 117 ? -4.425 3.719 20.336 1.00 89.94 117 ARG A CA 1
ATOM 907 C C . ARG A 1 117 ? -5.038 2.324 20.388 1.00 89.94 117 ARG A C 1
ATOM 909 O O . ARG A 1 117 ? -4.488 1.404 19.795 1.00 89.94 117 ARG A O 1
ATOM 916 N N . GLU A 1 118 ? -6.173 2.173 21.057 1.00 91.00 118 GLU A N 1
ATOM 917 C CA . GLU A 1 118 ? -6.847 0.883 21.195 1.00 91.00 118 GLU A CA 1
ATOM 918 C C . GLU A 1 118 ? -7.307 0.314 19.847 1.00 91.00 118 GLU A C 1
ATOM 920 O O . GLU A 1 118 ? -7.108 -0.869 19.572 1.00 91.00 118 GLU A O 1
ATOM 925 N N . ILE A 1 119 ? -7.858 1.155 18.969 1.00 91.12 119 ILE A N 1
ATOM 926 C CA . ILE A 1 119 ? -8.250 0.743 17.616 1.00 91.12 119 ILE A CA 1
ATOM 927 C C . ILE A 1 119 ? -7.021 0.454 16.751 1.00 91.12 119 ILE A C 1
ATOM 929 O O . ILE A 1 119 ? -7.025 -0.506 15.981 1.00 91.12 119 ILE A O 1
ATOM 933 N N . THR A 1 120 ? -5.941 1.220 16.914 1.00 91.56 120 THR A N 1
ATOM 934 C CA . THR A 1 120 ? -4.668 0.944 16.234 1.00 91.56 120 THR A CA 1
ATOM 935 C C . THR A 1 120 ? -4.118 -0.427 16.629 1.00 91.56 120 THR A C 1
ATOM 937 O O . THR A 1 120 ? -3.783 -1.232 15.761 1.00 91.56 120 THR A O 1
ATOM 940 N N . GLU A 1 121 ? -4.071 -0.728 17.927 1.00 93.62 121 GLU A N 1
ATOM 941 C CA . GLU A 1 121 ? -3.631 -2.027 18.445 1.00 93.62 121 GLU A CA 1
ATOM 942 C C . GLU A 1 121 ? -4.544 -3.160 17.980 1.00 93.62 121 GLU A C 1
ATOM 944 O O . GLU A 1 121 ? -4.043 -4.203 17.557 1.00 93.62 121 GLU A O 1
ATOM 949 N N . LEU A 1 122 ? -5.864 -2.946 17.973 1.00 92.06 122 LEU A N 1
ATOM 950 C CA . LEU A 1 122 ? -6.822 -3.911 17.446 1.00 92.06 122 LEU A CA 1
ATOM 951 C C . LEU A 1 122 ? -6.500 -4.246 15.986 1.00 92.06 122 LEU A C 1
ATOM 953 O O . LEU A 1 122 ? -6.299 -5.413 15.667 1.00 92.06 122 LEU A O 1
ATOM 957 N N . VAL A 1 123 ? -6.374 -3.247 15.113 1.00 92.00 123 VAL A N 1
ATOM 958 C CA . VAL A 1 123 ? -6.106 -3.462 13.682 1.00 92.00 123 VAL A CA 1
ATOM 959 C C . 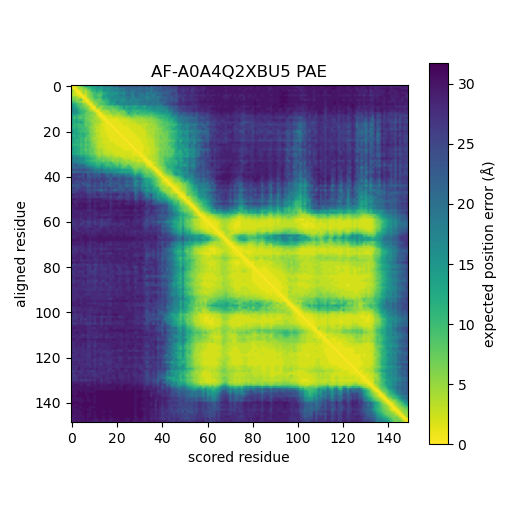VAL A 1 123 ? -4.765 -4.171 13.457 1.00 92.00 123 VAL A C 1
ATOM 961 O O . VAL A 1 123 ? -4.696 -5.137 12.693 1.00 92.00 123 VAL A O 1
ATOM 964 N N . LEU A 1 124 ? -3.709 -3.740 14.154 1.00 90.62 124 LEU A N 1
ATOM 965 C CA . LEU A 1 124 ? -2.377 -4.338 14.033 1.00 90.62 124 LEU A CA 1
ATOM 966 C C . LEU A 1 124 ? -2.338 -5.777 14.565 1.00 90.62 124 LEU A C 1
ATOM 968 O O . LEU A 1 124 ? -1.713 -6.637 13.944 1.00 90.62 124 LEU A O 1
ATOM 972 N N . SER A 1 125 ? -3.040 -6.069 15.666 1.00 90.69 125 SER A N 1
ATOM 973 C CA . SER A 1 125 ? -3.118 -7.421 16.244 1.00 90.69 125 SER A CA 1
ATOM 974 C C . SER A 1 125 ? -3.760 -8.438 15.296 1.00 90.69 125 SER A C 1
ATOM 976 O O . SER A 1 125 ? -3.453 -9.628 15.352 1.00 90.69 125 SER A O 1
ATOM 978 N N . LYS A 1 126 ? -4.621 -7.966 14.387 1.00 88.00 126 LYS A N 1
ATOM 979 C CA . LYS A 1 126 ? -5.273 -8.779 13.355 1.00 88.00 126 LYS A CA 1
ATOM 980 C C . LYS A 1 126 ? -4.411 -8.978 12.103 1.00 88.00 126 LYS A C 1
ATOM 982 O O . LYS A 1 126 ? -4.817 -9.720 11.216 1.00 88.00 126 LYS A O 1
ATOM 987 N N . GLY A 1 127 ? -3.224 -8.368 12.040 1.00 86.56 127 GLY A N 1
ATOM 988 C CA . GLY A 1 127 ? -2.252 -8.545 10.956 1.00 86.56 127 GLY A CA 1
ATOM 989 C C . GLY A 1 127 ? -2.386 -7.555 9.796 1.00 86.56 127 GLY A C 1
ATOM 990 O O . GLY A 1 127 ? -1.609 -7.635 8.844 1.00 86.56 127 GLY A O 1
ATOM 991 N N . PHE A 1 128 ? -3.319 -6.604 9.872 1.00 89.50 128 PHE A N 1
ATOM 992 C CA . PHE A 1 128 ? -3.494 -5.580 8.844 1.00 89.50 128 PHE A CA 1
ATOM 993 C C . PHE A 1 128 ? -2.413 -4.499 8.935 1.00 89.50 128 PHE A C 1
ATOM 995 O O . PHE A 1 128 ? -1.913 -4.158 10.009 1.00 89.50 128 PHE A O 1
ATOM 1002 N N . ARG A 1 129 ? -2.070 -3.915 7.786 1.00 87.06 129 ARG A N 1
ATOM 1003 C CA . ARG A 1 129 ? -1.273 -2.686 7.721 1.00 87.06 129 ARG A CA 1
ATOM 1004 C C . ARG A 1 129 ? -2.192 -1.490 7.950 1.00 87.06 129 ARG A C 1
ATOM 1006 O O . ARG A 1 129 ? -3.279 -1.432 7.378 1.00 87.06 129 ARG A O 1
ATOM 1013 N N . LEU A 1 130 ? -1.745 -0.536 8.761 1.00 87.44 130 LEU A N 1
ATOM 1014 C CA . LEU A 1 130 ? -2.500 0.668 9.097 1.00 87.44 130 LEU A CA 1
ATOM 1015 C C . LEU A 1 130 ? -1.718 1.919 8.694 1.00 87.44 130 LEU A C 1
ATOM 1017 O O . LEU A 1 130 ? -0.518 2.008 8.952 1.00 87.44 130 LEU A O 1
ATOM 1021 N N . ALA A 1 131 ? -2.405 2.902 8.114 1.00 87.44 131 ALA A N 1
ATOM 1022 C CA . ALA A 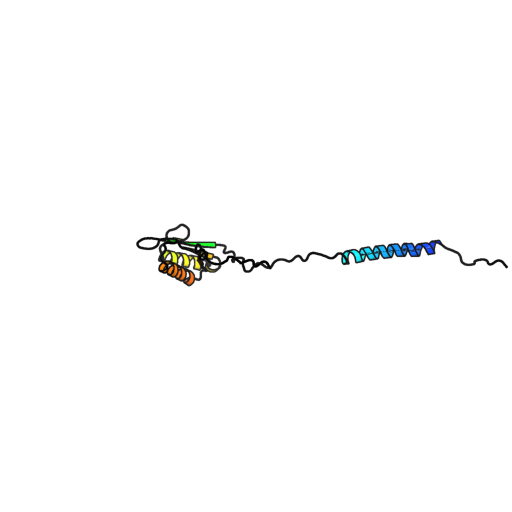1 131 ? -1.920 4.275 8.045 1.00 87.44 131 ALA A CA 1
ATOM 1023 C C . ALA A 1 131 ? -2.910 5.232 8.684 1.00 87.44 131 ALA A C 1
ATOM 1025 O O . ALA A 1 131 ? -4.120 5.124 8.500 1.00 87.44 131 ALA A O 1
ATOM 1026 N N . MET A 1 132 ? -2.361 6.210 9.390 1.00 84.50 132 MET A N 1
ATOM 1027 C CA . MET A 1 132 ? -3.118 7.322 9.936 1.00 84.50 132 MET A CA 1
ATOM 1028 C C . MET A 1 132 ? -3.263 8.394 8.858 1.00 84.50 132 MET A C 1
ATOM 1030 O O . MET A 1 132 ? -2.273 8.849 8.283 1.00 84.50 132 MET A O 1
ATOM 1034 N N . VAL A 1 133 ? -4.498 8.794 8.579 1.00 80.69 133 VAL A N 1
ATOM 1035 C CA . VAL A 1 133 ? -4.844 9.797 7.570 1.00 80.69 133 VAL A CA 1
ATOM 1036 C C . VAL A 1 133 ? -5.498 10.978 8.278 1.00 80.69 133 VAL A C 1
ATOM 1038 O O . VAL A 1 133 ? -6.434 10.799 9.048 1.00 80.69 133 VAL A O 1
ATOM 1041 N N . GLY A 1 134 ? -5.007 12.193 8.022 1.00 66.88 134 GLY A N 1
ATOM 1042 C CA . GLY A 1 134 ? -5.584 13.426 8.581 1.00 66.88 134 GLY A CA 1
ATOM 1043 C C . GLY A 1 1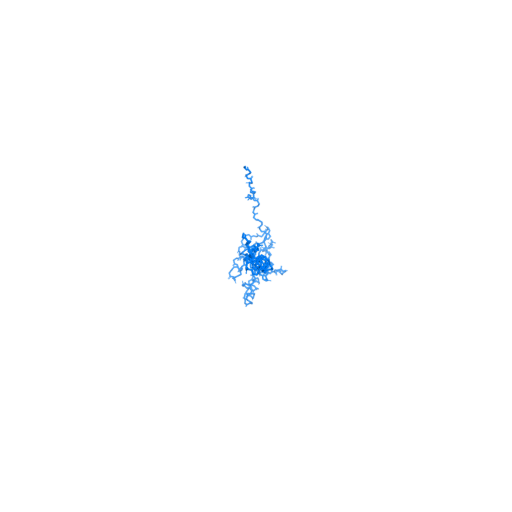34 ? -4.750 14.108 9.668 1.00 66.88 134 GLY A C 1
ATOM 1044 O O . GLY A 1 134 ? -5.029 15.254 10.010 1.00 66.88 134 GLY A O 1
ATOM 1045 N N . ARG A 1 135 ? -3.664 13.489 10.147 1.00 54.94 135 ARG A N 1
ATOM 1046 C CA . ARG A 1 135 ? -2.647 14.203 10.930 1.00 54.94 135 ARG A CA 1
ATOM 1047 C C . ARG A 1 135 ? -1.657 14.842 9.961 1.00 54.94 135 ARG A C 1
ATOM 1049 O O . ARG A 1 135 ? -0.686 14.214 9.548 1.00 54.94 135 ARG A O 1
ATOM 1056 N N . SER A 1 136 ? -1.916 16.086 9.561 1.00 42.69 136 SER A N 1
ATOM 1057 C CA . SER A 1 136 ? -0.839 16.897 8.993 1.00 42.69 136 SER A CA 1
ATOM 1058 C C . SER A 1 136 ? 0.256 16.966 10.056 1.00 42.69 136 SER A C 1
ATOM 1060 O O . SER A 1 136 ? -0.046 17.245 11.221 1.00 42.69 136 SER A O 1
ATOM 1062 N N . ALA A 1 137 ? 1.505 16.671 9.687 1.00 45.97 137 ALA A N 1
ATOM 1063 C CA . ALA A 1 137 ? 2.639 16.970 10.554 1.00 45.97 137 ALA A CA 1
ATOM 1064 C C . ALA A 1 137 ? 2.480 18.416 11.060 1.00 45.97 137 ALA A C 1
ATOM 1066 O O . ALA A 1 137 ? 2.000 19.256 10.283 1.00 45.97 137 ALA A O 1
ATOM 1067 N N . PRO A 1 138 ? 2.800 18.715 12.335 1.00 44.22 138 PRO A N 1
ATOM 1068 C CA . PRO A 1 138 ? 2.754 20.088 12.809 1.00 44.22 138 PRO A CA 1
ATOM 1069 C C . PRO A 1 138 ? 3.548 20.935 11.815 1.00 44.22 138 PRO A C 1
ATOM 1071 O O . PRO A 1 138 ? 4.702 20.630 11.519 1.00 44.22 138 PRO A O 1
ATOM 1074 N N . VAL A 1 139 ? 2.881 21.924 11.221 1.00 48.25 139 VAL A N 1
ATOM 1075 C CA . VAL A 1 139 ? 3.481 22.859 10.270 1.00 48.25 139 VAL A CA 1
ATOM 1076 C C . VAL A 1 139 ? 4.494 23.683 11.061 1.00 48.25 139 VAL A C 1
ATOM 1078 O O . VAL A 1 139 ? 4.161 24.699 11.659 1.00 48.25 139 VAL A O 1
ATOM 1081 N N . GLY A 1 140 ? 5.714 23.170 11.140 1.00 55.81 140 GLY A N 1
ATOM 1082 C CA . GLY A 1 140 ? 6.839 23.754 11.848 1.00 55.81 140 GLY A CA 1
ATOM 1083 C C . GLY A 1 140 ? 8.126 23.224 11.233 1.00 55.81 140 GLY A C 1
ATOM 1084 O O . GLY A 1 140 ? 8.453 22.053 11.389 1.00 55.81 140 GLY A O 1
ATOM 1085 N N . ASP A 1 141 ? 8.819 24.109 10.520 1.00 49.28 141 ASP A N 1
ATOM 1086 C CA . ASP A 1 141 ? 10.218 23.996 10.090 1.00 49.28 141 ASP A CA 1
ATOM 1087 C C . ASP A 1 141 ? 10.588 23.020 8.963 1.00 49.28 141 ASP A C 1
ATOM 1089 O O . ASP A 1 141 ? 11.567 22.284 9.050 1.00 49.28 141 ASP A O 1
ATOM 1093 N N . VAL A 1 142 ? 9.920 23.127 7.809 1.00 54.41 142 VAL A N 1
ATOM 1094 C CA . VAL A 1 142 ? 10.559 22.758 6.529 1.00 54.41 142 VAL A CA 1
ATOM 1095 C C . VAL A 1 142 ? 10.412 23.897 5.521 1.00 54.41 142 VAL A C 1
ATOM 1097 O O . VAL A 1 142 ? 9.784 23.766 4.476 1.00 54.41 142 VAL A O 1
ATOM 1100 N N . VAL A 1 143 ? 10.995 25.053 5.844 1.00 55.97 143 VAL A N 1
ATOM 1101 C CA . VAL A 1 143 ? 11.387 26.022 4.812 1.00 55.97 143 VAL A CA 1
ATOM 1102 C C . VAL A 1 143 ? 12.852 25.728 4.490 1.00 55.97 143 VAL A C 1
ATOM 1104 O O . VAL A 1 143 ? 13.713 26.019 5.326 1.00 55.97 143 VAL A O 1
ATOM 1107 N N . PRO A 1 144 ? 13.186 25.133 3.330 1.00 52.53 144 PRO A N 1
ATOM 1108 C CA . PRO A 1 144 ? 14.577 25.008 2.933 1.00 52.53 144 PRO A CA 1
ATOM 1109 C C . PRO A 1 144 ? 15.116 26.422 2.701 1.00 52.53 144 PRO A C 1
ATOM 1111 O O . PRO A 1 144 ? 14.702 27.117 1.775 1.00 52.53 144 PRO A O 1
ATOM 1114 N N . LYS A 1 145 ? 16.019 26.878 3.574 1.00 52.81 145 LYS A N 1
ATOM 1115 C CA . LYS A 1 145 ? 16.779 28.105 3.336 1.00 52.81 145 LYS A CA 1
ATOM 1116 C C . LYS A 1 145 ? 17.707 27.858 2.152 1.00 52.81 145 LYS A C 1
ATOM 1118 O O . LYS A 1 145 ? 18.797 27.313 2.319 1.00 52.81 145 LYS A O 1
ATOM 1123 N N . THR A 1 146 ? 17.274 28.261 0.962 1.00 52.44 146 THR A N 1
ATOM 1124 C CA . THR A 1 146 ? 18.157 28.439 -0.190 1.00 52.44 146 THR A CA 1
ATOM 1125 C C . THR A 1 146 ? 19.207 29.470 0.198 1.00 52.44 146 THR A C 1
ATOM 1127 O O . THR A 1 146 ? 18.931 30.664 0.279 1.00 52.44 146 THR A O 1
ATOM 1130 N N . THR A 1 147 ? 20.404 28.990 0.519 1.00 51.41 147 THR A N 1
ATOM 1131 C CA . THR A 1 147 ? 21.581 29.841 0.649 1.00 51.41 147 THR A CA 1
ATOM 1132 C C . THR A 1 147 ? 22.153 29.961 -0.754 1.00 51.41 147 THR A C 1
ATOM 1134 O O . THR A 1 147 ? 22.833 29.054 -1.226 1.00 51.41 147 THR A O 1
ATOM 1137 N N . GLU A 1 148 ? 21.789 31.034 -1.446 1.00 48.78 148 GLU A N 1
ATOM 1138 C CA . GLU A 1 148 ? 22.456 31.456 -2.675 1.00 48.78 148 GLU A CA 1
ATOM 1139 C C . GLU A 1 148 ? 23.847 31.984 -2.294 1.00 48.78 148 GLU A C 1
ATOM 1141 O O . GLU A 1 148 ? 23.985 32.739 -1.325 1.00 48.78 148 GLU A O 1
ATOM 1146 N N . LYS A 1 149 ? 24.881 31.526 -2.998 1.00 45.75 149 LYS A N 1
ATOM 1147 C CA . LYS A 1 149 ? 26.271 31.944 -2.820 1.00 45.75 149 LYS A CA 1
ATOM 1148 C C . LYS A 1 149 ? 26.852 32.295 -4.177 1.00 45.75 149 LYS A C 1
ATOM 1150 O O . LYS A 1 149 ? 26.530 31.557 -5.134 1.00 45.75 149 LYS A O 1
#

Solvent-accessible surface area (backbone atoms only — not comparable to full-atom values): 9326 Å² total; per-residue (Å²): 137,84,90,75,87,86,72,85,83,59,67,68,60,70,56,47,54,60,53,51,48,52,54,51,51,53,51,50,49,63,67,48,46,68,77,67,55,76,79,87,69,81,86,74,79,76,73,83,59,89,78,55,68,76,79,50,86,38,76,44,44,36,39,38,33,61,46,83,94,57,65,42,40,25,53,72,89,44,79,44,54,72,69,55,47,52,52,52,51,51,53,42,41,76,74,53,38,40,85,42,31,38,34,38,40,33,63,40,98,68,43,60,67,70,56,57,49,51,53,49,52,53,46,47,76,68,59,34,47,74,46,80,45,80,78,72,72,78,96,71,88,85,73,82,78,80,78,85,128

Secondary structure (DSSP, 8-state):
------S---HHHHHHHHHHHHHHHHHHHHHHHHHHS--------PPPPTTS----SEEEEEEEE--SSS-EEEETTEEE-HHHHHHHHHHHHHTTGGGTEEEEEEE-TTS-HHHHHHHHHHHHHTT-EEEEES-PPPS-S--------

pLDDT: mean 78.44, std 14.65, range [42.69, 96.5]

Sequence (149 aa):
MKLVMTLPERPGFLHVVPVLNIFALMQLFFLLGPSMVMHSGVSVDLPPSRFQMERYDQSLVVTLGPGSPEPRIHFGRDPVTRDELATRLDQLREDGAQMRAMVLLQTDAGTPVGMEREITELVLSKGFRLAMVGRSAPVGDVVPKTTEK

Foldseek 3Di:
DDDDDPDDDPVVVVVVVVVVVVVVVVVVCVVCVVVPPPPPDDPDDDPPDPPPPPQQVAEWEWEWADDPPAIWIDTPHRTDDPVRVLVVLLVCVVVVSQVRYEYEYEYDPNGDPVVVVVVVCSCVVSNHHYDYPDPDPPPDDDPPPPPDD